Protein AF-A0A179T226-F1 (afdb_monomer_lite)

Secondary structure (DSSP, 8-state):
--GGGEEEEEEEEETTEEEEEEEE-S---HHHHHHHHHHHHHHHHHHSTTSEEEEEEEE-

Foldseek 3Di:
DPCVQKDWDDWDDDPQEIETEIEGQDDDDPVRLVVVQVVVLVVVCVVRVSHHYGYHYYYD

Structure (mmCIF, N/CA/C/O backbone):
data_AF-A0A179T226-F1
#
_entry.id   AF-A0A179T226-F1
#
loop_
_atom_site.group_PDB
_atom_site.id
_atom_site.type_symbol
_atom_site.label_atom_id
_atom_site.label_alt_id
_atom_site.label_comp_id
_atom_site.label_asym_id
_atom_site.label_entity_id
_atom_site.label_seq_id
_atom_site.pdbx_PDB_ins_code
_atom_site.Cartn_x
_atom_site.Cartn_y
_atom_site.Cartn_z
_atom_site.occupancy
_atom_site.B_iso_or_equiv
_atom_site.auth_seq_id
_atom_site.auth_comp_id
_atom_site.auth_asym_id
_atom_site.auth_atom_id
_atom_site.pdbx_PDB_model_num
ATOM 1 N N . MET A 1 1 ? -11.270 -11.907 4.122 1.00 46.88 1 MET A N 1
ATOM 2 C CA . MET A 1 1 ? -10.832 -10.499 4.208 1.00 46.88 1 MET A CA 1
ATOM 3 C C . MET A 1 1 ? -11.771 -9.712 3.330 1.00 46.88 1 MET A C 1
ATOM 5 O O . MET A 1 1 ? -11.808 -10.007 2.142 1.00 46.88 1 MET A O 1
ATOM 9 N N . ASN A 1 2 ? -12.568 -8.814 3.906 1.00 50.81 2 ASN A N 1
ATOM 10 C CA . ASN A 1 2 ? -13.456 -7.967 3.120 1.00 50.81 2 ASN A CA 1
ATOM 11 C C . ASN A 1 2 ? -12.603 -6.903 2.435 1.00 50.81 2 ASN A C 1
ATOM 13 O O . ASN A 1 2 ? -12.136 -5.961 3.060 1.00 50.81 2 ASN A O 1
ATOM 17 N N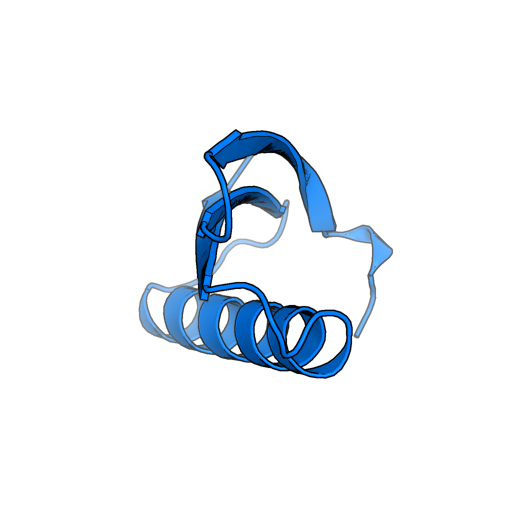 . GLU A 1 3 ? -12.377 -7.079 1.137 1.00 58.12 3 GLU A N 1
ATOM 18 C CA . GLU A 1 3 ? -11.730 -6.072 0.287 1.00 58.12 3 GLU A CA 1
ATOM 19 C C . GLU A 1 3 ? -12.566 -4.780 0.190 1.00 58.12 3 GLU A C 1
ATOM 21 O O . GLU A 1 3 ? -12.081 -3.775 -0.315 1.00 58.12 3 GLU A O 1
ATOM 26 N N . GLU A 1 4 ? -13.793 -4.792 0.726 1.00 62.19 4 GLU A N 1
ATOM 27 C CA . GLU A 1 4 ? -14.733 -3.668 0.792 1.00 62.19 4 GLU A CA 1
ATOM 28 C C . GLU A 1 4 ? -14.218 -2.472 1.609 1.00 62.19 4 GLU A C 1
ATOM 30 O O . GLU A 1 4 ? -14.671 -1.352 1.386 1.00 62.19 4 GLU A O 1
ATOM 35 N N . GLU A 1 5 ? -13.257 -2.678 2.516 1.00 77.06 5 GLU A N 1
ATOM 36 C CA . GLU A 1 5 ? -12.725 -1.615 3.385 1.00 77.06 5 GLU A CA 1
ATOM 37 C C . GLU A 1 5 ? -11.433 -0.982 2.848 1.00 77.06 5 GLU A C 1
ATOM 39 O O . GLU A 1 5 ? -10.918 -0.037 3.445 1.00 77.06 5 GLU A O 1
ATOM 44 N N . LEU A 1 6 ? -10.909 -1.466 1.712 1.00 83.75 6 LEU A N 1
ATOM 45 C CA . LEU A 1 6 ? -9.715 -0.924 1.063 1.00 83.75 6 LEU A CA 1
ATOM 46 C C . LEU A 1 6 ? -10.084 -0.147 -0.201 1.00 83.75 6 LEU A C 1
ATOM 48 O O . LEU A 1 6 ? -10.801 -0.630 -1.073 1.00 83.75 6 LEU A O 1
ATOM 52 N N . SER A 1 7 ? -9.519 1.047 -0.349 1.00 87.56 7 SER A N 1
ATOM 53 C CA . SER A 1 7 ? -9.645 1.840 -1.571 1.00 87.56 7 SER A CA 1
ATOM 54 C C . SER A 1 7 ? -8.286 2.303 -2.078 1.00 87.56 7 SER A C 1
ATOM 56 O O . SER A 1 7 ? -7.371 2.591 -1.307 1.00 87.56 7 SER A O 1
ATOM 58 N N . LEU A 1 8 ? -8.140 2.351 -3.401 1.00 87.31 8 LEU A N 1
ATOM 59 C CA . LEU A 1 8 ? -6.915 2.812 -4.043 1.00 87.31 8 LEU A CA 1
ATOM 60 C C . LEU A 1 8 ? -6.898 4.339 -4.106 1.00 87.31 8 LEU A C 1
ATOM 62 O O . LEU A 1 8 ? -7.848 4.977 -4.561 1.00 87.31 8 LEU A O 1
ATOM 66 N N . GLY A 1 9 ? -5.795 4.909 -3.643 1.00 88.00 9 GLY A N 1
ATOM 67 C CA . GLY A 1 9 ? -5.452 6.310 -3.789 1.00 88.00 9 GLY A CA 1
ATOM 68 C C . GLY A 1 9 ? -4.624 6.586 -5.045 1.00 88.00 9 GLY A C 1
ATOM 69 O O . GLY A 1 9 ? -4.593 5.780 -5.979 1.00 88.00 9 GLY A O 1
ATOM 70 N N . PRO A 1 10 ? -3.933 7.738 -5.079 1.00 91.19 10 PRO A N 1
ATOM 71 C CA . PRO A 1 10 ? -2.999 8.060 -6.147 1.00 91.19 10 PRO A CA 1
ATOM 72 C C . PRO A 1 10 ? -1.915 6.989 -6.306 1.00 91.19 10 PRO A C 1
ATOM 74 O O . PRO A 1 10 ? -1.385 6.463 -5.325 1.00 91.19 10 PRO A O 1
ATOM 77 N N . MET A 1 11 ? -1.563 6.720 -7.560 1.00 92.69 11 MET A N 1
ATOM 78 C CA . MET A 1 11 ? -0.460 5.844 -7.931 1.00 92.69 11 MET A CA 1
ATOM 79 C C . MET A 1 11 ? 0.535 6.623 -8.783 1.00 92.69 11 MET A C 1
ATOM 81 O O . MET A 1 11 ? 0.157 7.264 -9.765 1.00 92.69 11 MET A O 1
ATOM 85 N N . ILE A 1 12 ? 1.810 6.541 -8.415 1.00 93.50 12 ILE A N 1
ATOM 86 C CA . ILE A 1 12 ? 2.917 7.158 -9.143 1.00 93.50 12 ILE A CA 1
ATOM 87 C C . ILE A 1 12 ? 3.775 6.040 -9.727 1.00 93.50 12 ILE A C 1
ATOM 89 O O . ILE A 1 12 ? 4.229 5.160 -9.001 1.00 93.50 12 ILE A O 1
ATOM 93 N N . ILE A 1 13 ? 4.010 6.086 -11.040 1.00 93.44 13 ILE A N 1
ATOM 94 C CA . ILE A 1 13 ? 4.867 5.130 -11.748 1.00 93.44 13 ILE A CA 1
ATOM 95 C C . ILE A 1 13 ? 6.055 5.884 -12.342 1.00 93.44 13 ILE A C 1
ATOM 97 O O . ILE A 1 13 ? 5.872 6.804 -13.141 1.00 93.44 13 ILE A O 1
ATOM 101 N N . ILE A 1 14 ? 7.271 5.478 -11.975 1.00 93.31 14 ILE A N 1
ATOM 102 C CA . ILE A 1 14 ? 8.526 6.032 -12.492 1.00 93.31 14 ILE A CA 1
ATOM 103 C C . ILE A 1 14 ? 9.412 4.868 -12.942 1.00 93.31 14 ILE A C 1
ATOM 105 O O . ILE A 1 14 ? 10.075 4.208 -12.143 1.00 93.31 14 ILE A O 1
ATOM 109 N N . GLY A 1 15 ? 9.425 4.596 -14.248 1.00 93.44 15 GLY A N 1
ATOM 110 C CA . GLY A 1 15 ? 10.166 3.465 -14.806 1.00 93.44 15 GLY A CA 1
ATOM 111 C C . GLY A 1 15 ? 9.658 2.126 -14.261 1.00 93.44 15 GLY A C 1
ATOM 112 O O . GLY A 1 15 ? 8.527 1.737 -14.537 1.00 93.44 15 GLY A O 1
ATOM 113 N N . HIS A 1 16 ? 10.504 1.420 -13.506 1.00 94.12 16 HIS A N 1
ATOM 114 C CA . HIS A 1 16 ? 10.167 0.142 -12.863 1.00 94.12 16 HIS A CA 1
ATOM 115 C C . HIS A 1 16 ? 9.717 0.298 -11.402 1.00 94.12 16 HIS A C 1
ATOM 117 O O . HIS A 1 16 ? 9.435 -0.701 -10.747 1.00 94.12 16 HIS A O 1
ATOM 123 N N . TYR A 1 17 ? 9.657 1.527 -10.890 1.00 96.06 17 TYR A N 1
ATOM 124 C CA . TYR A 1 17 ? 9.202 1.817 -9.540 1.00 96.06 17 TYR A CA 1
ATOM 125 C C . TYR A 1 17 ? 7.735 2.255 -9.548 1.00 96.06 17 TYR A C 1
ATOM 127 O O . TYR A 1 17 ? 7.329 3.082 -10.371 1.00 96.06 17 TYR A O 1
ATOM 135 N N . ILE A 1 18 ? 6.948 1.705 -8.628 1.00 94.69 18 ILE A N 1
ATOM 136 C CA . ILE A 1 18 ? 5.545 2.044 -8.402 1.00 94.69 18 ILE A CA 1
ATOM 137 C C . ILE A 1 18 ? 5.388 2.423 -6.932 1.00 94.69 18 ILE A C 1
ATOM 139 O O . ILE A 1 18 ? 5.737 1.645 -6.052 1.00 94.69 18 ILE A O 1
ATOM 143 N N . ASN A 1 19 ? 4.808 3.586 -6.661 1.00 95.00 19 ASN A N 1
ATOM 144 C CA . ASN A 1 19 ? 4.314 3.937 -5.336 1.00 95.00 19 ASN A CA 1
ATOM 145 C C . ASN A 1 19 ? 2.785 3.985 -5.374 1.00 95.00 19 ASN A C 1
ATOM 147 O O . ASN A 1 19 ? 2.208 4.666 -6.228 1.00 95.00 19 ASN A O 1
ATOM 151 N N . VAL A 1 20 ? 2.138 3.248 -4.473 1.00 93.38 20 VAL A N 1
ATOM 152 C CA . VAL A 1 20 ? 0.679 3.189 -4.372 1.00 93.38 20 VAL A CA 1
ATOM 153 C C . VAL A 1 20 ? 0.250 3.646 -2.991 1.00 93.38 20 VAL A C 1
ATOM 155 O O . VAL A 1 20 ? 0.676 3.076 -1.987 1.00 93.38 20 VAL A O 1
ATOM 158 N N . LYS A 1 21 ? -0.654 4.625 -2.947 1.00 94.31 21 LYS A N 1
ATOM 159 C CA . LYS A 1 21 ? -1.370 4.962 -1.721 1.00 94.31 21 LYS A CA 1
ATOM 160 C C . LYS A 1 21 ? -2.644 4.128 -1.617 1.00 94.31 21 LYS A C 1
ATOM 162 O O . LYS A 1 21 ? -3.406 4.032 -2.576 1.00 94.31 21 LYS A O 1
ATOM 167 N N . VAL A 1 22 ? -2.881 3.527 -0.462 1.00 92.50 22 VAL A N 1
ATOM 168 C CA . VAL A 1 22 ? -4.061 2.721 -0.149 1.00 92.50 22 VAL A CA 1
ATOM 169 C C . VAL A 1 22 ? -4.731 3.330 1.070 1.00 92.50 22 VAL A C 1
ATOM 171 O O . VAL A 1 22 ? -4.067 3.670 2.043 1.00 92.50 22 VAL A O 1
ATOM 174 N N . TYR A 1 23 ? -6.048 3.466 1.018 1.00 92.19 23 TYR A N 1
ATOM 175 C CA . TYR A 1 23 ? -6.845 3.963 2.126 1.00 92.19 23 TYR A CA 1
ATOM 176 C C . TYR A 1 23 ? -7.668 2.838 2.732 1.00 92.19 23 TYR A C 1
ATOM 178 O O . TYR A 1 23 ? -8.232 2.024 1.999 1.00 92.19 23 TYR A O 1
ATOM 186 N N . THR A 1 24 ? -7.760 2.823 4.056 1.00 89.88 24 THR A N 1
ATOM 187 C CA . THR A 1 24 ? -8.605 1.899 4.816 1.00 89.88 24 THR A CA 1
ATOM 188 C C . THR A 1 24 ? -9.544 2.673 5.732 1.00 89.88 24 THR A C 1
ATOM 190 O O . THR A 1 24 ? -9.163 3.715 6.262 1.00 89.88 24 THR A O 1
ATOM 193 N N . THR A 1 25 ? -10.768 2.180 5.914 1.00 88.81 25 THR A N 1
ATOM 194 C CA . THR A 1 25 ? 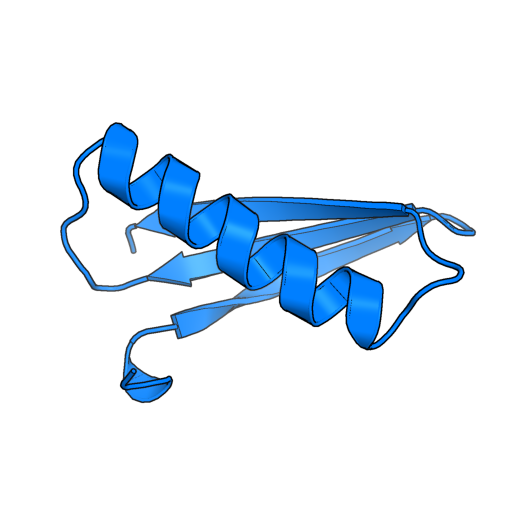-11.705 2.693 6.935 1.00 88.81 25 THR A CA 1
ATOM 195 C C . THR A 1 25 ? -11.571 1.968 8.274 1.00 88.81 25 THR A C 1
ATOM 197 O O . THR A 1 25 ? -12.177 2.375 9.258 1.00 88.81 25 THR A O 1
ATOM 200 N N . GLU A 1 26 ? -10.794 0.884 8.318 1.00 87.81 26 GLU A N 1
ATOM 201 C CA . GLU A 1 26 ? -10.485 0.167 9.557 1.00 87.81 26 GLU A CA 1
ATOM 202 C C . GLU A 1 26 ? -9.594 1.003 10.487 1.00 87.81 26 GLU A C 1
ATOM 204 O O . GLU A 1 26 ? -8.553 1.520 10.069 1.00 87.81 26 GLU A O 1
ATOM 209 N N . GLU A 1 27 ? -9.957 1.057 11.770 1.00 86.75 27 GLU A N 1
ATOM 210 C CA . GLU A 1 27 ? -9.060 1.520 12.828 1.00 86.75 27 GLU A CA 1
ATOM 211 C C . GLU A 1 27 ? -8.006 0.438 13.095 1.00 86.75 27 GLU A C 1
ATOM 213 O O . GLU A 1 27 ? -8.316 -0.655 13.569 1.00 86.75 27 GLU A O 1
ATOM 218 N N . LEU A 1 28 ? -6.748 0.738 12.767 1.00 87.19 28 LEU A N 1
ATOM 219 C CA . LEU A 1 28 ? -5.626 -0.189 12.902 1.00 87.19 28 LEU A CA 1
ATOM 220 C C . LEU A 1 28 ? -4.617 0.342 13.915 1.00 87.19 28 LEU A C 1
ATOM 222 O O . LEU A 1 28 ? -4.271 1.523 13.906 1.00 87.19 28 LEU A O 1
ATOM 226 N N . THR A 1 29 ? -4.079 -0.549 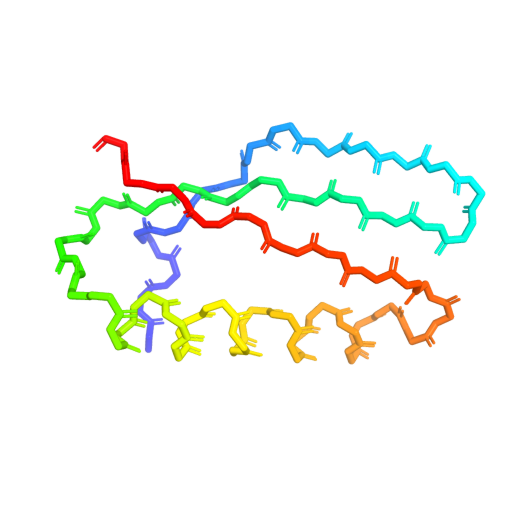14.744 1.00 91.69 29 THR A N 1
ATOM 227 C CA . THR A 1 29 ? -2.852 -0.255 15.492 1.00 91.69 29 THR A CA 1
ATOM 228 C C . THR A 1 29 ? -1.648 -0.203 14.547 1.00 91.69 29 THR A C 1
ATOM 230 O O . THR A 1 29 ? -1.698 -0.725 13.433 1.00 91.69 29 THR A O 1
ATOM 233 N N . GLU A 1 30 ? -0.529 0.374 14.991 1.00 89.44 30 GLU A N 1
ATOM 234 C CA . GLU A 1 30 ? 0.716 0.417 14.202 1.00 89.44 30 GLU A CA 1
ATOM 235 C C . GLU A 1 30 ? 1.172 -0.981 13.741 1.00 89.44 30 GLU A C 1
ATOM 237 O O . GLU A 1 30 ? 1.528 -1.172 12.577 1.00 89.44 30 GLU A O 1
ATOM 242 N N . ASP A 1 31 ? 1.078 -1.989 14.614 1.00 92.88 31 ASP A N 1
ATOM 243 C CA . ASP A 1 31 ? 1.438 -3.371 14.273 1.00 92.88 31 ASP A CA 1
ATOM 244 C C . ASP A 1 31 ? 0.505 -3.964 13.207 1.00 92.88 31 ASP A C 1
ATOM 246 O O . ASP A 1 31 ? 0.962 -4.603 12.254 1.00 92.88 31 ASP A O 1
ATOM 250 N N . GLN A 1 32 ? -0.804 -3.717 13.326 1.00 91.00 32 GLN A N 1
ATOM 251 C CA . GLN A 1 32 ? -1.790 -4.171 12.342 1.00 91.00 32 GLN A CA 1
ATOM 252 C C . GLN A 1 32 ? -1.607 -3.458 11.001 1.00 91.00 32 GLN A C 1
ATOM 254 O O . GLN A 1 32 ? -1.686 -4.089 9.946 1.00 91.00 32 GLN A O 1
ATOM 259 N N . LYS A 1 33 ? -1.295 -2.160 11.031 1.00 90.94 33 LYS A N 1
ATOM 260 C CA . LYS A 1 33 ? -0.990 -1.358 9.847 1.00 90.94 33 LYS A CA 1
ATOM 261 C C . LYS A 1 33 ? 0.218 -1.926 9.106 1.00 90.94 33 LYS A C 1
ATOM 263 O O . LYS A 1 33 ? 0.142 -2.168 7.902 1.00 90.94 33 LYS A O 1
ATOM 268 N N . LEU A 1 34 ? 1.303 -2.221 9.822 1.00 92.25 34 LEU A N 1
ATOM 269 C CA . LEU A 1 34 ? 2.507 -2.830 9.252 1.00 92.25 34 LEU A CA 1
ATOM 270 C C . LEU A 1 34 ? 2.237 -4.216 8.663 1.00 92.25 34 LEU A C 1
ATOM 272 O O . LEU A 1 34 ? 2.717 -4.522 7.568 1.00 92.25 34 LEU A O 1
ATOM 276 N N . GLN A 1 35 ? 1.465 -5.055 9.359 1.00 93.75 35 GLN A N 1
ATOM 277 C CA . GLN A 1 35 ? 1.074 -6.360 8.834 1.00 93.75 35 GLN A CA 1
ATOM 278 C C . GLN A 1 35 ? 0.280 -6.210 7.530 1.00 93.75 35 GLN A C 1
ATOM 280 O O . GLN A 1 35 ? 0.594 -6.867 6.537 1.00 93.75 35 GLN A O 1
ATOM 285 N N . LYS A 1 36 ? -0.687 -5.293 7.498 1.00 91.50 36 LYS A N 1
ATOM 286 C CA . LYS A 1 36 ? -1.545 -5.078 6.332 1.00 91.50 36 LYS A CA 1
ATOM 287 C C . LYS A 1 36 ? -0.781 -4.505 5.140 1.00 91.50 36 LYS A C 1
ATOM 289 O O . LYS A 1 36 ? -0.974 -4.967 4.018 1.00 91.50 36 LYS A O 1
ATOM 294 N N . ILE A 1 37 ? 0.157 -3.582 5.375 1.00 94.00 37 ILE A N 1
ATOM 295 C CA . ILE A 1 37 ? 1.086 -3.096 4.341 1.00 94.00 37 ILE A CA 1
ATOM 296 C C . ILE A 1 37 ? 1.860 -4.269 3.731 1.00 94.00 37 ILE A C 1
ATOM 298 O O . ILE A 1 37 ? 1.926 -4.383 2.509 1.00 94.00 37 ILE A O 1
ATOM 302 N N . ARG A 1 38 ? 2.404 -5.178 4.554 1.00 94.38 38 ARG A N 1
ATOM 303 C CA . ARG A 1 38 ? 3.147 -6.354 4.063 1.00 94.38 38 ARG A CA 1
ATOM 304 C C . ARG A 1 38 ? 2.271 -7.289 3.235 1.00 94.38 38 ARG A C 1
ATOM 306 O O . ARG A 1 38 ? 2.727 -7.792 2.209 1.00 94.38 38 ARG A O 1
ATOM 313 N N . GLU A 1 39 ? 1.032 -7.517 3.657 1.00 93.94 39 GLU A N 1
ATOM 314 C CA . GLU A 1 39 ? 0.074 -8.347 2.922 1.00 93.94 39 GLU A CA 1
ATOM 315 C C . GLU A 1 39 ? -0.263 -7.744 1.552 1.00 93.94 39 GLU A C 1
ATOM 317 O O . GLU A 1 39 ? -0.191 -8.441 0.537 1.00 93.94 39 GLU A O 1
ATOM 322 N N . ILE A 1 40 ? -0.574 -6.444 1.504 1.00 92.56 40 ILE A N 1
ATOM 323 C CA . ILE A 1 40 ? -0.879 -5.727 0.257 1.00 92.56 40 ILE A CA 1
ATOM 324 C C . ILE A 1 40 ? 0.347 -5.714 -0.662 1.00 92.56 40 ILE A C 1
ATOM 326 O O . ILE A 1 40 ? 0.239 -6.070 -1.836 1.00 92.56 40 ILE A O 1
ATOM 330 N N . HIS A 1 41 ? 1.522 -5.382 -0.124 1.00 94.38 41 HIS A N 1
ATOM 331 C CA . HIS A 1 41 ? 2.784 -5.389 -0.860 1.00 94.38 41 HIS A CA 1
ATOM 332 C C . HIS A 1 41 ? 3.075 -6.768 -1.468 1.00 94.38 41 HIS A C 1
ATOM 334 O O . HIS A 1 41 ? 3.377 -6.870 -2.654 1.00 94.38 41 HIS A O 1
ATOM 340 N N . SER A 1 42 ? 2.925 -7.845 -0.688 1.00 94.62 42 SER A N 1
ATOM 341 C CA . SER A 1 42 ? 3.131 -9.218 -1.165 1.00 94.62 42 SER A CA 1
ATOM 3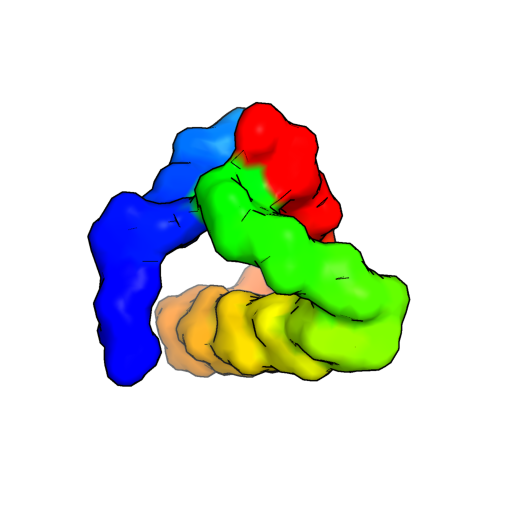42 C C . SER A 1 42 ? 2.206 -9.564 -2.338 1.00 94.62 42 SER A C 1
ATOM 344 O O . SER A 1 42 ? 2.663 -10.076 -3.363 1.00 94.62 42 SER A O 1
ATOM 346 N N . LYS A 1 43 ? 0.916 -9.208 -2.243 1.00 93.00 43 LYS A N 1
ATOM 347 C CA . LYS A 1 43 ? -0.050 -9.399 -3.337 1.00 93.00 43 LYS A CA 1
ATOM 348 C C . LYS A 1 43 ? 0.338 -8.606 -4.589 1.00 93.00 43 LYS A C 1
ATOM 350 O O . LYS A 1 43 ? 0.291 -9.150 -5.691 1.00 93.00 43 LYS A O 1
ATOM 355 N N . MET A 1 44 ? 0.745 -7.346 -4.430 1.00 90.94 44 MET A N 1
ATOM 356 C CA . MET A 1 44 ? 1.125 -6.484 -5.552 1.00 90.94 44 MET A CA 1
ATOM 357 C C . MET A 1 44 ? 2.404 -6.958 -6.243 1.00 90.94 44 MET A C 1
ATOM 359 O O . MET A 1 44 ? 2.418 -7.067 -7.467 1.00 90.94 44 MET A O 1
ATOM 363 N N . VAL A 1 45 ? 3.446 -7.313 -5.488 1.00 94.06 45 VAL A N 1
ATOM 364 C CA . VAL A 1 45 ? 4.689 -7.863 -6.053 1.00 94.06 45 VAL A CA 1
ATOM 365 C C . VAL A 1 45 ? 4.426 -9.200 -6.739 1.00 94.06 45 VAL A C 1
ATOM 367 O O . VAL A 1 45 ? 4.957 -9.445 -7.819 1.00 94.06 45 VAL A O 1
ATOM 370 N N . SER A 1 46 ? 3.559 -10.049 -6.179 1.00 94.50 46 SER A N 1
ATOM 371 C CA . SER A 1 46 ? 3.180 -11.300 -6.842 1.00 94.50 46 SER A CA 1
ATOM 372 C C . SER A 1 46 ? 2.452 -11.065 -8.170 1.00 94.50 46 SER A C 1
ATOM 374 O O . SER A 1 46 ? 2.616 -11.863 -9.092 1.00 94.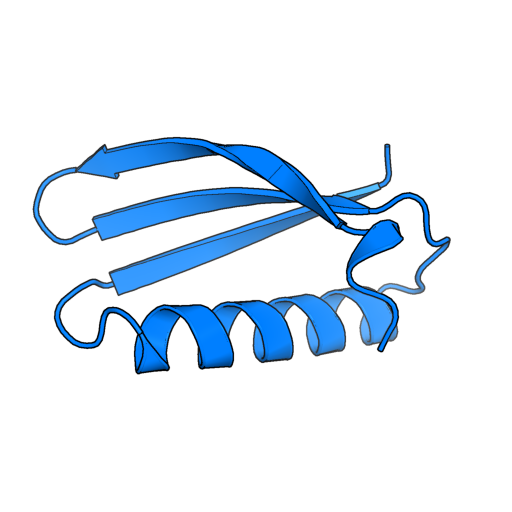50 46 SER A O 1
ATOM 376 N N . ALA A 1 47 ? 1.646 -10.006 -8.279 1.00 92.06 47 ALA A N 1
ATOM 377 C CA . ALA A 1 47 ? 0.953 -9.650 -9.516 1.00 92.06 47 ALA A CA 1
ATOM 378 C C . ALA A 1 47 ? 1.877 -8.955 -10.535 1.00 92.06 47 ALA A C 1
ATOM 380 O O . ALA A 1 47 ? 1.718 -9.132 -11.742 1.00 92.06 47 ALA A O 1
ATOM 381 N N . LEU A 1 48 ? 2.852 -8.178 -10.057 1.00 91.94 48 LEU A N 1
ATOM 382 C CA . LEU A 1 48 ? 3.736 -7.328 -10.856 1.00 91.94 48 LEU A CA 1
ATOM 383 C C . LEU A 1 48 ? 5.218 -7.547 -10.478 1.00 91.94 48 LEU A C 1
ATOM 385 O O . LEU A 1 48 ? 5.898 -6.616 -10.049 1.00 91.94 48 LEU A O 1
ATOM 389 N N . PRO A 1 49 ? 5.775 -8.752 -10.702 1.00 91.81 49 PRO A N 1
ATOM 390 C CA . PRO A 1 49 ? 7.069 -9.167 -10.139 1.00 91.81 49 PRO A CA 1
ATOM 391 C C . PRO A 1 49 ? 8.289 -8.431 -10.702 1.00 91.81 49 PRO A C 1
ATOM 393 O O . PRO A 1 49 ? 9.394 -8.575 -10.189 1.00 91.81 49 PRO A O 1
ATOM 396 N N . ARG A 1 50 ? 8.121 -7.674 -11.792 1.00 93.38 50 ARG A N 1
ATOM 397 C CA . ARG A 1 50 ? 9.196 -6.881 -12.410 1.00 93.38 50 ARG A CA 1
ATOM 398 C C . ARG A 1 50 ? 9.308 -5.470 -11.840 1.00 93.38 50 ARG A C 1
ATOM 400 O O . ARG A 1 50 ? 10.267 -4.777 -12.169 1.00 93.38 50 ARG A O 1
ATOM 407 N N . TYR A 1 51 ? 8.322 -5.042 -11.059 1.00 93.25 51 TYR A N 1
ATOM 408 C CA . TYR A 1 51 ? 8.271 -3.701 -10.505 1.00 93.25 51 TYR A CA 1
ATOM 409 C C . TYR A 1 51 ? 8.737 -3.718 -9.052 1.00 93.25 51 TYR A C 1
ATOM 411 O O . TYR A 1 51 ? 8.430 -4.638 -8.297 1.00 93.25 51 TYR A O 1
ATOM 419 N N . GLN A 1 52 ? 9.465 -2.677 -8.665 1.00 93.81 52 GLN A N 1
ATOM 420 C CA . GLN A 1 52 ? 9.672 -2.351 -7.262 1.00 93.81 52 GLN A CA 1
ATOM 421 C C . GLN A 1 52 ? 8.449 -1.560 -6.804 1.00 93.81 52 GLN A C 1
ATOM 423 O O . GLN A 1 52 ? 8.146 -0.522 -7.390 1.00 93.81 52 GLN A O 1
ATOM 428 N N . ILE A 1 53 ? 7.724 -2.071 -5.814 1.00 94.88 53 ILE A N 1
ATOM 429 C CA . ILE A 1 53 ? 6.431 -1.519 -5.413 1.00 94.88 53 ILE A CA 1
ATOM 430 C C . ILE A 1 53 ? 6.514 -1.098 -3.957 1.00 94.88 53 ILE A C 1
ATOM 432 O O . ILE A 1 53 ? 6.779 -1.934 -3.107 1.00 94.88 53 ILE A O 1
ATOM 436 N N . ASP A 1 54 ? 6.216 0.163 -3.676 1.00 94.81 54 ASP A N 1
ATOM 437 C CA . ASP A 1 54 ? 6.041 0.662 -2.318 1.00 94.81 54 ASP A CA 1
ATOM 438 C C . ASP A 1 54 ? 4.559 0.946 -2.067 1.00 94.81 54 ASP A C 1
ATOM 440 O O . ASP A 1 54 ? 3.859 1.511 -2.913 1.00 94.81 54 ASP A O 1
ATOM 444 N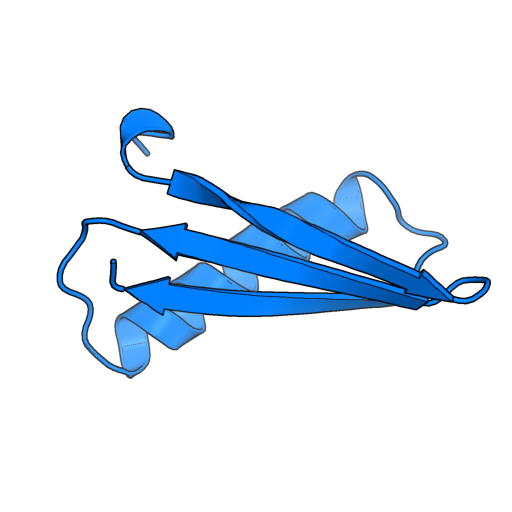 N . VAL A 1 55 ? 4.086 0.548 -0.888 1.00 93.81 55 VAL A N 1
ATOM 445 C CA . VAL A 1 55 ? 2.694 0.706 -0.463 1.00 93.81 55 VAL A CA 1
ATOM 446 C C . VAL A 1 55 ? 2.654 1.624 0.749 1.00 93.81 55 VAL A C 1
ATOM 448 O O . VAL A 1 55 ? 3.248 1.313 1.780 1.00 93.81 55 VAL A O 1
ATOM 451 N N . ASP A 1 56 ? 1.924 2.727 0.627 1.00 93.31 56 ASP A N 1
ATOM 452 C CA . ASP A 1 56 ? 1.583 3.611 1.738 1.00 93.31 56 ASP A CA 1
ATOM 453 C C . ASP A 1 56 ? 0.127 3.358 2.141 1.00 93.31 56 ASP A C 1
ATOM 455 O O . ASP A 1 56 ? -0.775 3.518 1.320 1.00 93.31 56 ASP A O 1
ATOM 459 N N . LEU A 1 57 ? -0.105 2.922 3.381 1.00 91.62 57 LEU A N 1
ATOM 460 C CA . LEU A 1 57 ? -1.448 2.689 3.912 1.00 91.62 57 LEU A CA 1
ATOM 461 C C . LEU A 1 57 ? -1.834 3.853 4.821 1.00 91.62 57 LEU A C 1
ATOM 463 O O . LEU A 1 57 ? -1.120 4.164 5.774 1.00 91.62 57 LEU A O 1
ATOM 467 N N . ASP A 1 58 ? -2.988 4.451 4.566 1.00 88.94 58 ASP A N 1
ATOM 468 C CA . ASP A 1 58 ? -3.500 5.590 5.321 1.00 88.94 58 ASP A CA 1
ATOM 469 C C . ASP A 1 58 ? -4.935 5.328 5.789 1.00 88.94 58 ASP A C 1
ATOM 471 O O . ASP A 1 58 ? -5.701 4.632 5.116 1.00 88.94 58 ASP A O 1
ATOM 475 N N . VAL A 1 59 ? -5.295 5.855 6.957 1.00 82.81 59 VAL A N 1
ATOM 476 C CA . VAL A 1 59 ? -6.656 5.719 7.499 1.00 82.81 59 VAL A CA 1
ATOM 477 C C . VAL A 1 59 ? -7.447 6.938 7.044 1.00 82.81 59 VAL A C 1
ATOM 479 O O . VAL A 1 59 ? -6.982 8.066 7.210 1.00 82.81 59 VAL A O 1
ATOM 482 N N . LYS A 1 60 ? -8.593 6.711 6.397 1.00 71.19 60 LYS A N 1
ATOM 483 C CA . LYS A 1 60 ? -9.428 7.787 5.847 1.00 71.19 60 LYS A CA 1
ATOM 484 C C . LYS A 1 60 ? -10.443 8.309 6.855 1.00 71.19 60 LYS A C 1
ATOM 486 O O . LYS A 1 60 ? -11.050 7.471 7.552 1.00 71.19 60 LYS A O 1
#

Organism: NCBI:txid152268

pLDDT: mean 88.82, std 10.21, range [46.88, 96.06]

Radius of gyration: 11.55 Å; chains: 1; bounding box: 25×19×30 Å

Sequence (60 aa):
MNEEELSLGPMIIIGHYINVKVYTTEELTEDQKLQKIREIHSKMVSALPRYQIDVDLDVK